Protein AF-A0A9E6MTB0-F1 (afdb_monomer_lite)

Foldseek 3Di:
DPPFDKWAWQDWDAPVLVVVQQVCLQPPFVQVQPVGDDGDWIWTDTVPDHIWIWRWRHWPDDDPFKTWTWTWTQDPNFIWTWIWMDGRRSPRTMIITDGGRD

pLDDT: mean 88.17, std 11.64, range [38.84, 97.88]

Radius of gyration: 12.49 Å; chains: 1; bounding box: 32×24×33 Å

Sequence (102 aa):
METQQTKKIISGDSFSTFVRNANNNQHRTSRGSHKSGEYFVVTVLLEGSHDSFIVPTEITKIEKNSCKFSGWMSIDGHRINVSGQYDRNFENSFVEYVGDAD

Structure (mmCIF, N/CA/C/O backbone):
data_AF-A0A9E6MTB0-F1
#
_entry.id   AF-A0A9E6MTB0-F1
#
loop_
_atom_site.group_PDB
_atom_site.id
_atom_site.type_symbol
_atom_site.label_atom_id
_atom_site.label_alt_id
_atom_site.label_comp_id
_atom_site.label_asym_id
_atom_site.label_entity_id
_atom_site.label_seq_id
_atom_site.pdbx_PDB_ins_code
_atom_site.Cartn_x
_atom_site.Cartn_y
_atom_site.Cartn_z
_atom_site.occupancy
_atom_site.B_iso_or_equiv
_atom_site.auth_seq_id
_atom_site.auth_comp_id
_atom_site.auth_asym_id
_atom_site.auth_atom_id
_atom_site.pdbx_PDB_model_num
ATOM 1 N N . MET A 1 1 ? -10.592 14.680 -17.505 1.00 38.84 1 MET A N 1
ATOM 2 C CA . MET A 1 1 ? -10.757 14.764 -16.041 1.00 38.84 1 MET A CA 1
ATOM 3 C C . MET A 1 1 ? -10.351 13.410 -15.508 1.00 38.84 1 MET A C 1
ATOM 5 O O . MET A 1 1 ? -11.132 12.479 -15.639 1.00 38.84 1 MET A O 1
ATOM 9 N N . GLU A 1 2 ? -9.108 13.261 -15.054 1.00 45.44 2 GLU A N 1
ATOM 10 C CA . GLU A 1 2 ? -8.711 12.049 -14.337 1.00 45.44 2 GLU A CA 1
ATOM 11 C C . GLU A 1 2 ? -9.378 12.096 -12.969 1.00 45.44 2 GLU A C 1
ATOM 13 O O . GLU A 1 2 ? -9.148 12.999 -12.167 1.00 45.44 2 GLU A O 1
ATOM 18 N N . THR A 1 3 ? -10.313 11.182 -12.755 1.00 49.97 3 THR A N 1
ATOM 19 C CA . THR A 1 3 ? -10.994 11.034 -11.478 1.00 49.97 3 THR A CA 1
ATOM 20 C C . THR A 1 3 ? -9.968 10.487 -10.493 1.00 49.97 3 THR A C 1
ATOM 22 O O . THR A 1 3 ? -9.524 9.353 -10.661 1.00 49.97 3 THR A O 1
ATOM 25 N N . GLN A 1 4 ? -9.587 11.270 -9.480 1.00 63.38 4 GLN A N 1
ATOM 26 C CA . GLN A 1 4 ? -8.885 10.739 -8.311 1.00 63.38 4 GLN A CA 1
ATOM 27 C C . GLN A 1 4 ? -9.754 9.624 -7.729 1.00 63.38 4 GLN A C 1
ATOM 29 O O . GLN A 1 4 ? -10.831 9.874 -7.185 1.00 63.38 4 GLN A O 1
ATOM 34 N N . GLN A 1 5 ? -9.339 8.379 -7.938 1.00 82.81 5 GLN A N 1
ATOM 35 C CA . GLN A 1 5 ? -10.055 7.223 -7.432 1.00 82.81 5 GLN A CA 1
ATOM 36 C C . GLN A 1 5 ? -9.421 6.828 -6.101 1.00 82.81 5 GLN A C 1
ATOM 38 O O . GLN A 1 5 ? -8.222 6.569 -6.006 1.00 82.81 5 GLN A O 1
ATOM 43 N N . THR A 1 6 ? -10.242 6.785 -5.059 1.00 89.81 6 THR A N 1
ATOM 44 C CA . THR A 1 6 ? -9.853 6.250 -3.756 1.00 89.81 6 THR A CA 1
ATOM 45 C C . THR A 1 6 ? -10.377 4.824 -3.633 1.00 89.81 6 THR A C 1
ATOM 47 O O . THR A 1 6 ? -11.544 4.563 -3.930 1.00 89.81 6 THR A O 1
ATOM 50 N N . LYS A 1 7 ? -9.535 3.893 -3.182 1.00 92.56 7 LYS A N 1
ATOM 51 C CA . LYS A 1 7 ? -9.929 2.522 -2.842 1.00 92.56 7 LYS A CA 1
ATOM 52 C C . LYS A 1 7 ? -9.569 2.201 -1.402 1.00 92.56 7 LYS A C 1
ATOM 54 O O . LYS A 1 7 ? -8.457 2.475 -0.957 1.00 92.56 7 LYS A O 1
ATOM 59 N N . LYS A 1 8 ? -10.502 1.586 -0.678 1.00 96.00 8 LYS A N 1
ATOM 60 C CA . LYS A 1 8 ? -10.279 1.146 0.698 1.00 96.00 8 LYS A CA 1
ATOM 61 C C . LYS A 1 8 ? -9.353 -0.069 0.725 1.00 96.00 8 LYS A C 1
ATOM 63 O O . LYS A 1 8 ? -9.545 -0.999 -0.055 1.00 96.00 8 LYS A O 1
ATOM 68 N N . ILE A 1 9 ? -8.390 -0.074 1.640 1.00 96.50 9 ILE A N 1
ATOM 69 C CA . ILE A 1 9 ? -7.598 -1.260 1.979 1.00 96.50 9 ILE A CA 1
ATOM 70 C C . ILE A 1 9 ? -8.329 -1.964 3.120 1.00 96.50 9 ILE A C 1
ATOM 72 O O . ILE A 1 9 ? -8.580 -1.351 4.154 1.00 96.50 9 ILE A O 1
ATOM 76 N N . ILE A 1 10 ? -8.677 -3.234 2.934 1.00 96.25 10 ILE A N 1
ATOM 77 C CA . ILE A 1 10 ? -9.456 -4.015 3.911 1.00 96.25 10 ILE A CA 1
ATOM 78 C C . ILE A 1 10 ? -8.631 -5.099 4.612 1.00 96.25 10 ILE A C 1
ATOM 80 O O . ILE A 1 10 ? -9.065 -5.638 5.625 1.00 96.25 10 ILE A O 1
ATOM 84 N N . SER A 1 11 ? -7.452 -5.424 4.080 1.00 96.31 11 SER A N 1
ATOM 85 C CA . SER A 1 11 ? -6.483 -6.350 4.671 1.00 96.31 11 SER A CA 1
ATOM 86 C C . SER A 1 11 ? -5.119 -6.173 3.994 1.00 96.31 11 SER A C 1
ATOM 88 O O . SER A 1 11 ? -5.023 -5.519 2.954 1.00 96.31 11 SER A O 1
ATOM 90 N N . GLY A 1 12 ? -4.068 -6.765 4.551 1.00 95.81 12 GLY A N 1
ATOM 91 C CA . GLY A 1 12 ? -2.722 -6.731 3.990 1.00 95.81 12 GLY A CA 1
ATOM 92 C C . GLY A 1 12 ? -1.656 -7.151 4.993 1.00 95.81 12 GLY A C 1
ATOM 93 O O . GLY A 1 12 ? -1.959 -7.664 6.074 1.00 95.81 12 GLY A O 1
ATOM 94 N N . ASP A 1 13 ? -0.396 -6.898 4.648 1.00 97.50 13 ASP A N 1
ATOM 95 C CA . ASP A 1 13 ? 0.714 -7.104 5.574 1.00 97.50 13 ASP A CA 1
ATOM 96 C C . ASP A 1 13 ? 0.582 -6.216 6.818 1.00 97.50 13 ASP A C 1
ATOM 98 O O . ASP A 1 13 ? -0.039 -5.150 6.813 1.00 97.50 13 ASP A O 1
ATOM 102 N N . SER A 1 14 ? 1.222 -6.630 7.912 1.00 96.94 14 SER A N 1
ATOM 103 C CA . SER A 1 14 ? 1.196 -5.853 9.152 1.00 96.94 14 SER A CA 1
ATOM 104 C C . SER A 1 14 ? 1.738 -4.427 8.962 1.00 96.94 14 SER A C 1
ATOM 106 O O . SER A 1 14 ? 2.667 -4.192 8.185 1.00 96.94 14 SER A O 1
ATOM 108 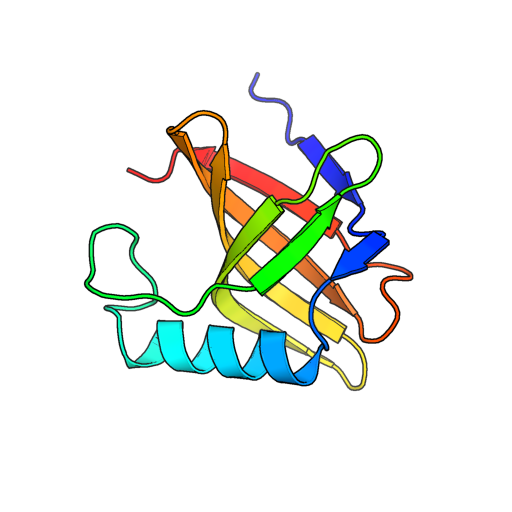N N . PHE A 1 15 ? 1.225 -3.473 9.744 1.00 96.94 15 PHE A N 1
ATOM 109 C CA . PHE A 1 15 ? 1.701 -2.082 9.742 1.00 96.94 15 PHE A CA 1
ATOM 110 C C . PHE A 1 15 ? 3.221 -1.955 9.936 1.00 96.94 15 PHE A C 1
ATOM 112 O O . PHE A 1 15 ? 3.862 -1.121 9.302 1.00 96.94 15 PHE A O 1
ATOM 119 N N . SER A 1 16 ? 3.828 -2.799 10.778 1.00 95.94 16 SER A N 1
ATOM 120 C CA . SER A 1 16 ? 5.282 -2.787 10.980 1.00 95.94 16 SER A CA 1
ATOM 121 C C . SER A 1 16 ? 6.043 -3.248 9.735 1.00 95.94 16 SER A C 1
ATOM 123 O O . SER A 1 16 ? 7.069 -2.652 9.405 1.00 95.94 16 SER A O 1
ATOM 125 N N . THR A 1 17 ? 5.539 -4.257 9.015 1.00 97.31 17 THR A N 1
ATOM 126 C CA . THR A 1 17 ? 6.078 -4.661 7.706 1.00 97.31 17 THR A CA 1
ATOM 127 C C . THR A 1 17 ? 5.979 -3.515 6.707 1.00 97.31 17 THR A C 1
ATOM 129 O O . THR A 1 17 ? 6.973 -3.210 6.050 1.00 97.31 17 THR A O 1
ATOM 132 N N . PHE A 1 18 ? 4.823 -2.845 6.644 1.00 97.12 18 PHE A N 1
ATOM 133 C CA . PHE A 1 18 ? 4.593 -1.724 5.735 1.00 97.12 18 PHE A CA 1
ATOM 134 C C . PHE A 1 18 ? 5.617 -0.602 5.941 1.00 97.12 18 PHE A C 1
ATOM 136 O O . PHE A 1 18 ? 6.358 -0.255 5.021 1.00 97.12 18 PHE A O 1
ATOM 143 N N . VAL A 1 19 ? 5.726 -0.090 7.172 1.00 95.69 19 VAL A N 1
ATOM 144 C CA . VAL A 1 19 ? 6.657 1.000 7.516 1.00 95.69 19 VAL A CA 1
ATOM 145 C C . VAL A 1 19 ? 8.111 0.591 7.271 1.00 95.69 19 VAL A C 1
ATOM 147 O O . VAL A 1 19 ? 8.899 1.375 6.741 1.00 95.69 19 VAL A O 1
ATOM 150 N N . ARG A 1 20 ? 8.487 -0.649 7.616 1.00 95.12 20 ARG A N 1
ATOM 151 C CA . ARG A 1 20 ? 9.846 -1.155 7.382 1.00 95.12 20 ARG A CA 1
ATOM 152 C C . ARG A 1 20 ? 10.187 -1.199 5.893 1.00 95.12 20 ARG A C 1
ATOM 154 O O . ARG A 1 20 ? 11.280 -0.781 5.515 1.00 95.12 20 ARG A O 1
ATOM 161 N N . ASN A 1 21 ? 9.278 -1.703 5.063 1.00 95.69 21 ASN A N 1
ATOM 162 C CA . ASN A 1 21 ? 9.505 -1.814 3.624 1.00 95.69 21 ASN A CA 1
ATOM 163 C C . ASN A 1 21 ? 9.559 -0.429 2.968 1.00 95.69 21 ASN A C 1
ATOM 165 O O . ASN A 1 21 ? 10.455 -0.194 2.162 1.00 95.69 21 ASN A O 1
ATOM 169 N N . ALA A 1 22 ? 8.702 0.506 3.394 1.00 94.31 22 ALA A N 1
ATOM 170 C CA . ALA A 1 22 ? 8.740 1.895 2.942 1.00 94.31 22 ALA A CA 1
ATOM 171 C C . ALA A 1 22 ? 10.102 2.554 3.212 1.00 94.31 22 ALA A C 1
ATOM 173 O O . ALA A 1 22 ? 10.739 3.063 2.291 1.00 94.31 22 ALA A O 1
ATOM 174 N N . ASN A 1 23 ? 10.604 2.454 4.448 1.00 92.38 23 ASN A N 1
ATOM 175 C CA . ASN A 1 23 ? 11.921 2.984 4.814 1.00 92.38 23 ASN A CA 1
ATOM 176 C C . ASN A 1 23 ? 13.051 2.319 4.010 1.00 92.38 23 ASN A C 1
ATOM 178 O O . ASN A 1 23 ? 13.969 2.989 3.536 1.00 92.38 23 ASN A O 1
ATOM 182 N N . ASN A 1 24 ? 12.989 0.996 3.818 1.00 91.81 24 ASN A N 1
ATOM 183 C CA . ASN A 1 24 ? 13.984 0.278 3.022 1.00 91.81 24 ASN A CA 1
ATOM 184 C C . ASN A 1 24 ? 13.997 0.750 1.565 1.00 91.81 24 ASN A C 1
ATOM 186 O O . ASN A 1 24 ? 15.074 1.000 1.032 1.00 91.81 24 ASN A O 1
ATOM 190 N N . ASN A 1 25 ? 12.835 0.903 0.932 1.00 92.88 25 ASN A N 1
ATOM 191 C CA . ASN A 1 25 ? 12.739 1.399 -0.441 1.00 92.88 25 ASN A CA 1
ATOM 192 C C . ASN A 1 25 ? 13.220 2.858 -0.540 1.00 92.88 25 ASN A C 1
ATOM 194 O O . ASN A 1 25 ? 13.957 3.213 -1.463 1.00 92.88 25 ASN A O 1
ATOM 198 N N . GLN A 1 26 ? 12.898 3.694 0.452 1.00 89.19 26 GLN A N 1
ATOM 199 C CA . GLN A 1 26 ? 13.367 5.078 0.501 1.00 89.19 26 GLN A CA 1
ATOM 200 C C . GLN A 1 26 ? 14.903 5.168 0.484 1.00 89.19 26 GLN A C 1
ATOM 202 O O . GLN A 1 26 ? 15.475 5.989 -0.238 1.00 89.19 26 GLN A O 1
ATOM 207 N N . HIS A 1 27 ? 15.575 4.309 1.257 1.00 85.06 27 HIS A N 1
ATOM 208 C CA . HIS A 1 27 ? 17.028 4.344 1.430 1.00 85.06 27 HIS A CA 1
ATOM 209 C C . HIS A 1 27 ? 17.813 3.513 0.409 1.00 85.06 27 HIS A C 1
ATOM 211 O O . HIS A 1 27 ? 18.933 3.886 0.066 1.00 85.06 27 HIS A O 1
ATOM 217 N N . ARG A 1 28 ? 17.273 2.380 -0.056 1.00 80.12 28 ARG A N 1
ATOM 218 C CA . ARG A 1 28 ? 18.029 1.395 -0.851 1.00 80.12 28 ARG A CA 1
ATOM 219 C C . ARG A 1 28 ? 17.831 1.533 -2.354 1.00 80.12 28 ARG A C 1
ATOM 221 O O . ARG A 1 28 ? 18.738 1.183 -3.100 1.00 80.12 28 ARG A O 1
ATOM 228 N N . THR A 1 29 ? 16.680 2.021 -2.809 1.00 68.56 29 THR A N 1
ATOM 229 C CA . THR A 1 29 ? 16.297 1.940 -4.228 1.00 68.56 29 THR A CA 1
ATOM 230 C C . THR A 1 29 ? 16.023 3.321 -4.810 1.00 68.56 29 THR A C 1
ATOM 232 O O . THR A 1 29 ? 14.906 3.576 -5.230 1.00 68.56 29 THR A O 1
ATOM 235 N N . SER A 1 30 ? 16.986 4.252 -4.793 1.00 72.50 30 SER A N 1
ATOM 236 C CA . SER A 1 30 ? 16.802 5.620 -5.332 1.00 72.50 30 SER A CA 1
ATOM 237 C C . SER A 1 30 ? 15.430 6.228 -4.979 1.00 72.50 30 SER A C 1
ATOM 239 O O . SER A 1 30 ? 14.717 6.719 -5.853 1.00 72.50 30 SER A O 1
ATOM 241 N N . ARG A 1 31 ? 15.033 6.121 -3.700 1.00 68.19 31 ARG A N 1
ATOM 242 C CA . ARG A 1 31 ? 13.699 6.486 -3.184 1.00 68.19 31 ARG A CA 1
ATOM 243 C C . ARG A 1 31 ? 12.529 5.683 -3.766 1.00 68.19 31 ARG A C 1
ATOM 245 O O . ARG A 1 31 ? 11.488 6.235 -4.097 1.00 68.19 31 ARG A O 1
ATOM 252 N N . GLY A 1 32 ? 12.700 4.377 -3.911 1.00 68.31 32 GLY A N 1
ATOM 253 C CA . GLY A 1 32 ? 11.668 3.488 -4.438 1.00 68.31 32 GLY A CA 1
ATOM 254 C C . GLY A 1 32 ? 11.290 3.698 -5.906 1.00 68.31 32 GLY A C 1
ATOM 255 O O . GLY A 1 32 ? 10.209 3.265 -6.297 1.00 68.31 32 GLY A O 1
ATOM 256 N N . SER A 1 33 ? 12.134 4.337 -6.726 1.00 71.19 33 SER A N 1
ATOM 257 C CA . SER A 1 33 ? 11.836 4.482 -8.156 1.00 71.19 33 SER A CA 1
ATOM 258 C C . SER A 1 33 ? 11.639 3.106 -8.798 1.00 71.19 33 SER A C 1
ATOM 260 O O . SER A 1 33 ? 12.483 2.221 -8.683 1.00 71.19 33 SER A O 1
ATOM 262 N N . HIS A 1 34 ? 10.548 2.943 -9.538 1.00 69.31 34 HIS A N 1
ATOM 263 C CA . HIS A 1 34 ? 10.211 1.755 -10.328 1.00 69.31 34 HIS A CA 1
ATOM 264 C C . HIS A 1 34 ? 11.275 1.365 -11.373 1.00 69.31 34 HIS A C 1
ATOM 266 O O . HIS A 1 34 ? 11.257 0.245 -11.888 1.00 69.31 34 HIS A O 1
ATOM 272 N N . LYS A 1 35 ? 12.202 2.270 -11.709 1.00 72.38 35 LYS A N 1
ATOM 273 C CA . LYS A 1 35 ? 13.358 2.018 -12.590 1.00 72.38 35 LYS A CA 1
ATOM 274 C C . LYS A 1 35 ? 14.562 1.421 -11.844 1.00 72.38 35 LYS A C 1
ATOM 276 O O . LYS A 1 35 ? 15.578 1.129 -12.468 1.00 72.38 35 LYS A O 1
ATOM 281 N N . SER A 1 36 ? 14.466 1.246 -10.526 1.00 67.94 36 SER A N 1
ATOM 282 C CA . SER A 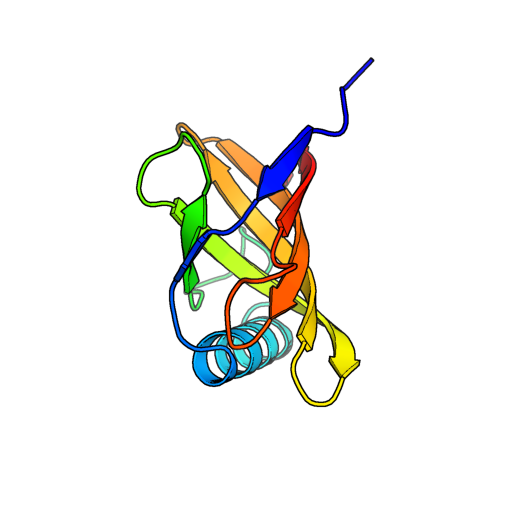1 36 ? 15.595 0.928 -9.649 1.00 67.94 36 SER A CA 1
ATOM 283 C C . SER A 1 36 ? 15.475 -0.465 -9.028 1.00 67.94 36 SER A C 1
ATOM 285 O O . SER A 1 36 ? 14.639 -0.668 -8.157 1.00 67.94 36 SER A O 1
ATOM 287 N N . GLY A 1 37 ? 16.374 -1.377 -9.418 1.00 71.75 37 GLY A N 1
ATOM 288 C CA . GLY A 1 37 ? 16.706 -2.624 -8.708 1.00 71.75 37 GLY A CA 1
ATOM 289 C C . GLY A 1 37 ? 15.540 -3.485 -8.195 1.00 71.75 37 GLY A C 1
ATOM 290 O O . GLY A 1 37 ? 14.446 -3.499 -8.755 1.00 71.75 37 GLY A O 1
ATOM 291 N N . GLU A 1 38 ? 15.816 -4.242 -7.129 1.00 82.69 38 GLU A N 1
ATOM 292 C CA . GLU A 1 38 ? 14.828 -5.034 -6.388 1.00 82.69 38 GLU A CA 1
ATOM 293 C C . GLU A 1 38 ? 14.188 -4.189 -5.281 1.00 82.69 38 GLU A C 1
ATOM 295 O O . GLU A 1 38 ? 14.887 -3.558 -4.486 1.00 82.69 38 GLU A O 1
ATOM 300 N N . TYR A 1 39 ? 12.859 -4.208 -5.208 1.00 88.81 39 TYR A N 1
ATOM 301 C CA . TYR A 1 39 ? 12.053 -3.446 -4.255 1.00 88.81 39 TYR A CA 1
ATOM 302 C C . TYR A 1 39 ? 11.312 -4.366 -3.282 1.00 88.81 39 TYR A C 1
ATOM 304 O O . TYR A 1 39 ? 10.954 -5.499 -3.606 1.00 88.81 39 TYR A O 1
ATOM 312 N N . PHE A 1 40 ? 11.041 -3.855 -2.081 1.00 92.38 40 PHE A N 1
ATOM 313 C CA . PHE A 1 40 ? 10.235 -4.549 -1.081 1.00 92.38 40 PHE A CA 1
ATOM 314 C C . PHE A 1 40 ? 8.762 -4.178 -1.251 1.00 92.38 40 PHE A C 1
ATOM 316 O O . PHE A 1 40 ? 8.375 -3.031 -1.019 1.00 92.38 40 PHE A O 1
ATOM 323 N N . VAL A 1 41 ? 7.943 -5.150 -1.648 1.00 93.50 41 VAL A N 1
ATOM 324 C CA . VAL A 1 41 ? 6.492 -4.981 -1.809 1.00 93.50 41 VAL A CA 1
ATOM 325 C C . VAL A 1 41 ? 5.756 -5.144 -0.476 1.00 93.50 41 VAL A C 1
ATOM 327 O O . VAL A 1 41 ? 6.290 -5.704 0.484 1.00 93.50 41 VAL A O 1
ATOM 330 N N . VAL A 1 42 ? 4.518 -4.667 -0.430 1.00 96.25 42 VAL A N 1
ATOM 331 C CA . VAL A 1 42 ? 3.529 -4.956 0.610 1.00 96.25 42 VAL A CA 1
ATOM 332 C C . VAL A 1 42 ? 2.282 -5.506 -0.068 1.00 96.25 42 VAL A C 1
ATOM 334 O O . VAL A 1 42 ? 1.772 -4.900 -1.012 1.00 96.25 42 VAL A O 1
ATOM 337 N N . THR A 1 43 ? 1.793 -6.643 0.411 1.00 95.62 43 THR A N 1
ATOM 338 C CA . THR A 1 43 ? 0.529 -7.230 -0.042 1.00 95.62 43 THR A CA 1
ATOM 339 C C . THR A 1 43 ? -0.635 -6.494 0.604 1.00 95.62 43 THR A C 1
ATOM 341 O O . THR A 1 43 ? -0.632 -6.266 1.815 1.00 95.62 43 THR A O 1
ATOM 344 N N . VAL A 1 44 ? -1.641 -6.143 -0.192 1.00 95.19 44 VAL A N 1
ATOM 345 C CA . VAL A 1 44 ? -2.885 -5.521 0.266 1.00 95.19 44 VAL A CA 1
ATOM 346 C C . VAL A 1 44 ? -4.088 -6.132 -0.445 1.00 95.19 44 VAL A C 1
ATOM 348 O O . VAL A 1 44 ? -4.015 -6.519 -1.609 1.00 95.19 44 VAL A O 1
ATOM 351 N N . LEU A 1 45 ? -5.223 -6.158 0.242 1.00 94.81 45 LEU A N 1
ATOM 352 C CA . LEU A 1 45 ? -6.523 -6.448 -0.342 1.00 94.81 45 LEU A CA 1
ATOM 353 C C . LEU A 1 45 ? -7.319 -5.148 -0.406 1.00 94.81 45 LEU A C 1
ATOM 355 O O . LEU A 1 45 ? -7.580 -4.522 0.627 1.00 94.81 45 LEU A O 1
ATOM 359 N N . LEU A 1 46 ? -7.694 -4.739 -1.616 1.00 93.94 46 LEU A N 1
ATOM 360 C CA . LEU A 1 46 ? -8.540 -3.569 -1.835 1.00 93.94 46 LEU A CA 1
ATOM 361 C C . LEU A 1 46 ? -10.007 -3.990 -1.922 1.00 93.94 46 LEU A C 1
ATOM 363 O O . LEU A 1 46 ? -10.335 -5.017 -2.516 1.00 93.94 46 LEU A O 1
ATOM 367 N N . GLU A 1 47 ? -10.903 -3.180 -1.367 1.00 93.06 47 GLU A N 1
ATOM 368 C CA . GLU A 1 47 ? -12.344 -3.422 -1.449 1.00 93.06 47 GLU A CA 1
ATOM 369 C C . GLU A 1 47 ? -12.797 -3.566 -2.914 1.00 93.06 47 GLU A C 1
ATOM 371 O O . GLU A 1 47 ? -12.449 -2.759 -3.782 1.00 93.06 47 GLU A O 1
ATOM 376 N N . GLY A 1 48 ? -13.537 -4.641 -3.205 1.00 87.75 48 GLY A N 1
ATOM 377 C CA . GLY A 1 48 ? -14.034 -4.941 -4.552 1.00 87.75 48 GLY A CA 1
ATOM 378 C C . GLY A 1 48 ? -12.956 -5.281 -5.590 1.00 87.75 48 GLY A C 1
ATOM 379 O O . GLY A 1 48 ? -13.256 -5.284 -6.780 1.00 87.75 48 GLY A O 1
ATOM 380 N N . SER A 1 49 ? -11.711 -5.540 -5.177 1.00 84.25 49 SER A N 1
ATOM 381 C CA . SER A 1 49 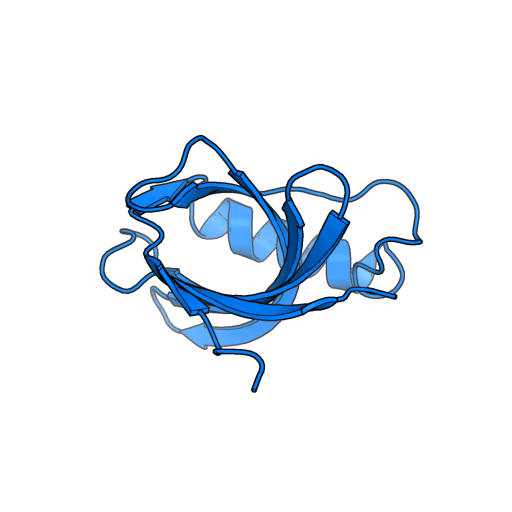? -10.610 -5.955 -6.060 1.00 84.25 49 SER A CA 1
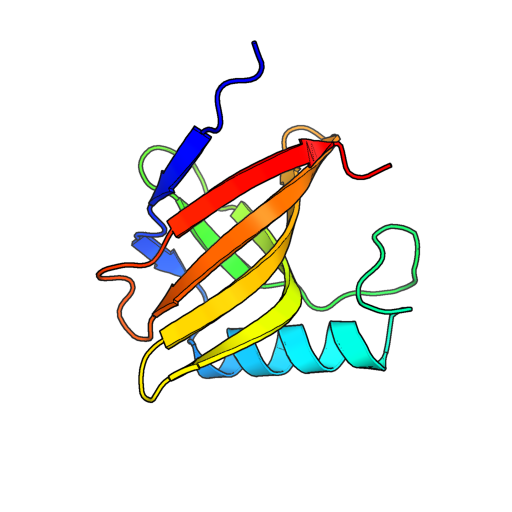ATOM 382 C C . SER A 1 49 ? -9.979 -7.264 -5.563 1.00 84.25 49 SER A C 1
ATOM 384 O O . SER A 1 49 ? -10.299 -7.748 -4.479 1.00 84.25 49 SER A O 1
ATOM 386 N N . HIS A 1 50 ? -9.108 -7.866 -6.370 1.00 79.12 50 HIS A N 1
ATOM 387 C CA . HIS A 1 50 ? -8.292 -9.011 -5.953 1.00 79.12 50 HIS A CA 1
ATOM 388 C C . HIS A 1 50 ? -7.038 -8.556 -5.191 1.00 79.12 50 HIS A C 1
ATOM 390 O O . HIS A 1 50 ? -6.807 -7.355 -5.007 1.00 79.12 50 HIS A O 1
ATOM 396 N N . ASP A 1 51 ? -6.229 -9.525 -4.763 1.00 77.12 51 ASP A N 1
ATOM 397 C CA . ASP A 1 51 ? -4.932 -9.285 -4.136 1.00 77.12 51 ASP A CA 1
ATOM 398 C C . ASP A 1 51 ? -4.087 -8.338 -4.992 1.00 77.12 51 ASP A C 1
ATOM 400 O O . ASP A 1 51 ? -3.928 -8.517 -6.201 1.00 77.12 51 ASP A O 1
ATOM 404 N N . SER A 1 52 ? -3.577 -7.291 -4.355 1.00 87.88 52 SER A N 1
ATOM 405 C CA . SER A 1 52 ? -2.792 -6.242 -4.989 1.00 87.88 52 SER A CA 1
ATOM 406 C C . SER A 1 52 ? -1.503 -6.015 -4.207 1.00 87.88 52 SER A C 1
ATOM 408 O O . SER A 1 52 ? -1.417 -6.303 -3.014 1.00 87.88 52 SER A O 1
ATOM 410 N N . PHE A 1 53 ? -0.490 -5.461 -4.867 1.00 92.69 53 PHE A N 1
ATOM 411 C CA . PHE A 1 53 ? 0.774 -5.118 -4.221 1.00 92.69 53 PHE A CA 1
ATOM 412 C C . PHE A 1 53 ? 1.021 -3.620 -4.304 1.00 92.69 53 PHE A C 1
ATOM 414 O O . PHE A 1 53 ? 0.822 -3.007 -5.355 1.00 92.69 53 PHE A O 1
ATOM 421 N N . ILE A 1 54 ? 1.492 -3.050 -3.201 1.00 94.31 54 ILE A N 1
ATOM 422 C CA . ILE A 1 54 ? 2.002 -1.682 -3.132 1.00 94.31 54 ILE A CA 1
ATOM 423 C C . ILE A 1 54 ? 3.513 -1.757 -2.958 1.00 94.31 54 ILE A C 1
ATOM 425 O O . ILE A 1 54 ? 4.017 -2.535 -2.149 1.00 94.31 54 ILE A O 1
ATOM 429 N N . VAL A 1 55 ? 4.244 -0.915 -3.679 1.00 94.56 55 VAL A N 1
ATOM 430 C CA . VAL A 1 55 ? 5.635 -0.590 -3.362 1.00 94.56 55 VAL A CA 1
ATOM 431 C C . VAL A 1 55 ? 5.626 0.753 -2.643 1.00 94.56 55 VAL A C 1
ATOM 433 O O . VAL A 1 55 ? 5.579 1.788 -3.308 1.00 94.56 55 VAL A O 1
ATOM 436 N N . PRO A 1 56 ? 5.602 0.778 -1.297 1.00 94.94 56 PRO A N 1
ATOM 437 C CA . PRO A 1 56 ? 5.658 2.034 -0.567 1.00 94.94 56 PRO A CA 1
ATOM 438 C C . PRO A 1 56 ? 7.080 2.583 -0.655 1.00 94.94 56 PRO A C 1
ATOM 440 O O . PRO A 1 56 ? 8.047 1.843 -0.467 1.00 94.94 56 PRO A O 1
ATOM 443 N N . THR A 1 57 ? 7.225 3.864 -0.964 1.00 92.94 57 THR A N 1
ATOM 444 C CA . THR A 1 57 ? 8.533 4.470 -1.256 1.00 92.94 57 THR A CA 1
ATOM 445 C C . THR A 1 57 ? 8.903 5.577 -0.283 1.00 92.94 57 THR A C 1
ATOM 447 O O . THR A 1 57 ? 10.085 5.886 -0.132 1.00 92.94 57 THR A O 1
ATOM 450 N N . GLU A 1 58 ? 7.915 6.139 0.407 1.00 92.38 58 GLU A N 1
ATOM 451 C CA . GLU A 1 58 ? 8.108 7.182 1.402 1.00 92.38 58 GLU A CA 1
ATOM 452 C C . GLU A 1 58 ? 6.948 7.196 2.403 1.00 92.38 58 GLU A C 1
ATOM 454 O O . GLU A 1 58 ? 5.784 6.962 2.064 1.00 92.38 58 GLU A O 1
ATOM 459 N N . ILE A 1 59 ? 7.281 7.499 3.658 1.00 94.88 59 ILE A N 1
ATOM 460 C CA . ILE A 1 59 ? 6.310 7.786 4.708 1.00 94.88 59 ILE A CA 1
ATOM 461 C C . ILE A 1 59 ? 6.336 9.287 4.990 1.00 94.88 59 ILE A C 1
ATOM 463 O O . ILE A 1 59 ? 7.311 9.813 5.523 1.00 94.88 59 ILE A O 1
ATOM 467 N N . THR A 1 60 ? 5.250 9.980 4.656 1.00 91.56 60 THR A N 1
ATOM 468 C CA . THR A 1 60 ? 5.147 11.442 4.796 1.00 91.56 60 THR A CA 1
ATOM 469 C C . THR A 1 60 ? 4.683 11.868 6.188 1.00 91.56 60 THR A C 1
ATOM 471 O O . THR A 1 60 ? 4.953 12.987 6.623 1.00 91.56 60 THR A O 1
ATOM 474 N N . LYS A 1 61 ? 3.993 10.980 6.916 1.00 93.19 61 LYS A N 1
ATOM 475 C CA . LYS A 1 61 ? 3.572 11.204 8.306 1.00 93.19 61 LYS A CA 1
ATOM 476 C C . LYS A 1 61 ? 3.450 9.878 9.050 1.00 93.19 61 LYS A C 1
ATOM 478 O O . LYS A 1 61 ? 2.832 8.954 8.530 1.00 93.19 61 LYS A O 1
ATOM 483 N N . ILE A 1 62 ? 3.966 9.806 10.278 1.00 93.31 62 ILE A N 1
ATOM 484 C CA . ILE A 1 62 ? 3.786 8.660 11.183 1.00 93.31 62 ILE A CA 1
ATOM 485 C C . ILE A 1 62 ? 3.011 9.109 12.416 1.00 93.31 62 ILE A C 1
ATOM 487 O O . ILE A 1 62 ? 3.380 10.078 13.076 1.00 93.31 62 ILE A O 1
ATOM 491 N N . GLU A 1 63 ? 1.961 8.367 12.744 1.00 93.69 63 GLU A N 1
ATOM 492 C CA . GLU A 1 63 ? 1.215 8.469 13.992 1.00 93.69 63 GLU A CA 1
ATOM 493 C C . GLU A 1 63 ? 1.282 7.129 14.745 1.00 93.69 63 GLU A C 1
ATOM 495 O O . GLU A 1 63 ? 1.840 6.141 14.267 1.00 93.69 63 GLU A O 1
ATOM 500 N N . LYS A 1 64 ? 0.721 7.072 15.959 1.00 88.88 64 LYS A N 1
ATOM 501 C CA . LYS A 1 64 ? 0.831 5.895 16.842 1.00 88.88 64 LYS A CA 1
ATOM 502 C C . LYS A 1 64 ? 0.361 4.588 16.174 1.00 88.88 64 LYS A C 1
ATOM 504 O O . LYS A 1 64 ? 0.967 3.533 16.390 1.00 88.88 64 LYS A O 1
ATOM 509 N N . ASN A 1 65 ? -0.709 4.669 15.380 1.00 93.06 65 ASN A N 1
ATOM 510 C CA . ASN A 1 65 ? -1.402 3.519 14.790 1.00 93.06 65 ASN A CA 1
ATOM 511 C C . ASN A 1 65 ? -1.607 3.620 13.271 1.00 93.06 65 ASN A C 1
ATOM 513 O O . ASN A 1 65 ? -2.249 2.738 12.702 1.00 93.06 65 ASN A O 1
ATOM 517 N N . SER A 1 66 ? -1.087 4.667 12.636 1.00 96.94 66 SER A N 1
ATOM 518 C CA . SER A 1 66 ? -1.299 4.949 11.220 1.00 96.94 66 SER A CA 1
ATOM 519 C C . SER A 1 66 ? -0.100 5.667 10.615 1.00 96.94 66 SER A C 1
ATOM 521 O O . SER A 1 66 ? 0.741 6.234 11.319 1.00 96.94 66 SER A O 1
ATOM 523 N N . CYS A 1 67 ? -0.006 5.637 9.293 1.00 97.12 67 CYS A N 1
ATOM 524 C CA . CYS A 1 67 ? 0.948 6.437 8.548 1.00 97.12 67 CYS A CA 1
ATOM 525 C C . CYS A 1 67 ? 0.339 6.911 7.232 1.00 97.12 67 CYS A C 1
ATOM 527 O O . CYS A 1 67 ? -0.496 6.222 6.648 1.00 97.12 67 CYS A O 1
ATOM 529 N N . LYS A 1 68 ? 0.773 8.083 6.768 1.00 97.56 68 LYS A N 1
ATOM 530 C CA . LYS A 1 68 ? 0.542 8.530 5.396 1.00 97.56 68 LYS A CA 1
ATOM 531 C C . LYS A 1 68 ? 1.738 8.152 4.545 1.00 97.56 68 LYS A C 1
ATOM 533 O O . LYS A 1 68 ? 2.876 8.331 4.981 1.00 97.56 68 LYS A O 1
ATOM 538 N N . PHE A 1 69 ? 1.476 7.655 3.347 1.00 95.94 69 PHE A N 1
ATOM 53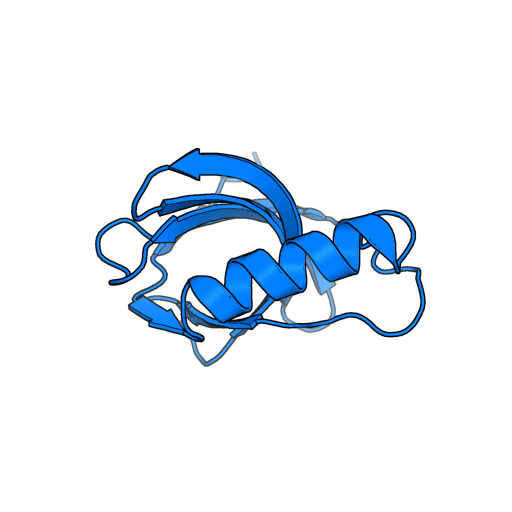9 C CA . PHE A 1 69 ? 2.514 7.139 2.466 1.00 95.94 69 PHE A CA 1
ATOM 540 C C . PHE A 1 69 ? 2.343 7.629 1.031 1.00 95.94 69 PHE A C 1
ATOM 542 O O . PHE A 1 69 ? 1.261 8.059 0.625 1.00 95.94 69 PHE A O 1
ATOM 549 N N . SER A 1 70 ? 3.428 7.524 0.276 1.00 95.12 70 SER A N 1
ATOM 550 C CA . SER A 1 70 ? 3.448 7.540 -1.184 1.00 95.12 70 SER A CA 1
ATO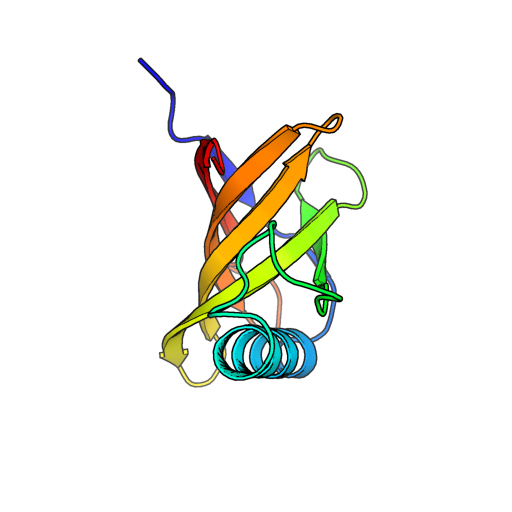M 551 C C . SER A 1 70 ? 4.178 6.295 -1.694 1.00 95.12 70 SER A C 1
ATOM 553 O O . SER A 1 70 ? 4.930 5.633 -0.967 1.00 95.12 70 SER A O 1
ATOM 555 N N . GLY A 1 71 ? 3.890 5.920 -2.934 1.00 93.81 71 GLY A N 1
ATOM 556 C CA . GLY A 1 71 ? 4.454 4.744 -3.570 1.00 93.81 71 GLY A CA 1
ATOM 557 C C . GLY A 1 71 ? 3.903 4.528 -4.967 1.00 93.81 71 GLY A C 1
ATOM 558 O O . GLY A 1 71 ? 3.408 5.455 -5.602 1.00 93.81 71 GLY A O 1
ATOM 559 N N . TRP A 1 72 ? 3.966 3.290 -5.440 1.00 92.94 72 TRP A N 1
ATOM 560 C CA . TRP A 1 72 ? 3.351 2.900 -6.705 1.00 92.94 72 TRP A CA 1
ATOM 561 C C . TRP A 1 72 ? 2.805 1.471 -6.652 1.00 92.94 72 TRP A C 1
ATOM 563 O O . TRP A 1 72 ? 3.172 0.668 -5.792 1.00 92.94 72 TRP A O 1
ATOM 573 N N . MET A 1 73 ? 1.903 1.165 -7.578 1.00 91.94 73 MET A N 1
ATOM 574 C CA . MET A 1 73 ? 1.306 -0.154 -7.789 1.00 91.94 73 MET A CA 1
ATOM 575 C C . MET A 1 73 ? 1.428 -0.549 -9.260 1.00 91.94 73 MET A C 1
ATOM 577 O O . MET A 1 73 ? 1.545 0.316 -10.125 1.00 91.94 73 MET A O 1
ATOM 581 N N . SER A 1 74 ? 1.380 -1.850 -9.546 1.00 87.88 74 SER A N 1
ATOM 582 C CA . SER A 1 74 ? 1.243 -2.367 -10.911 1.00 87.88 74 SER A CA 1
ATOM 583 C C . SER A 1 74 ? -0.195 -2.833 -11.125 1.00 87.88 74 SER A C 1
ATOM 585 O O . SER A 1 74 ? -0.650 -3.729 -10.415 1.00 87.88 74 SER A O 1
ATOM 587 N N . ILE A 1 75 ? -0.905 -2.233 -12.076 1.00 83.38 75 ILE A N 1
ATOM 588 C CA . ILE A 1 75 ? -2.278 -2.577 -12.460 1.00 83.38 75 ILE A CA 1
ATOM 589 C C . ILE A 1 75 ? -2.257 -2.896 -13.951 1.00 83.38 75 ILE A C 1
ATOM 591 O O . ILE A 1 75 ? -1.870 -2.055 -14.754 1.00 83.38 75 ILE A O 1
ATOM 595 N N . ASP A 1 76 ? -2.604 -4.131 -14.314 1.00 82.88 76 ASP A N 1
ATOM 596 C CA . ASP A 1 76 ? -2.624 -4.608 -15.706 1.00 82.88 76 ASP A CA 1
ATOM 597 C C . ASP A 1 76 ? -1.314 -4.351 -16.483 1.00 82.88 76 ASP A C 1
ATOM 599 O O . ASP A 1 76 ? -1.307 -4.104 -17.685 1.00 82.88 76 ASP A O 1
ATOM 603 N N . GLY A 1 77 ? -0.175 -4.402 -15.783 1.00 80.69 77 GLY A N 1
ATOM 604 C CA . GLY A 1 77 ? 1.154 -4.138 -16.351 1.00 80.69 77 GLY A CA 1
ATOM 605 C C . GLY A 1 77 ? 1.543 -2.657 -16.415 1.00 80.69 77 GLY A C 1
ATOM 606 O O . GLY A 1 77 ? 2.695 -2.350 -16.722 1.00 80.69 77 GLY A O 1
ATOM 607 N N . HIS A 1 78 ? 0.630 -1.750 -16.065 1.00 86.06 78 HIS A N 1
ATOM 608 C CA . HIS A 1 78 ? 0.877 -0.317 -15.950 1.00 86.06 78 HIS A CA 1
ATOM 609 C C . HIS A 1 78 ? 1.254 0.058 -14.522 1.00 86.06 78 HIS A C 1
ATOM 611 O O . HIS A 1 78 ? 0.657 -0.411 -13.552 1.00 86.06 78 HIS A O 1
ATOM 617 N N . ARG A 1 79 ? 2.260 0.921 -14.382 1.00 88.69 79 ARG A N 1
ATOM 618 C CA . ARG A 1 79 ? 2.708 1.406 -13.078 1.00 88.69 79 ARG A CA 1
ATOM 619 C C . ARG A 1 79 ? 2.020 2.721 -12.773 1.00 88.69 79 ARG A C 1
ATOM 621 O O . ARG A 1 79 ? 2.121 3.663 -13.550 1.00 88.69 79 ARG A O 1
ATOM 628 N N . ILE A 1 80 ? 1.353 2.769 -11.631 1.00 91.00 80 ILE A N 1
ATOM 629 C CA . ILE A 1 80 ? 0.537 3.902 -11.210 1.00 91.00 80 ILE A CA 1
ATOM 630 C C . ILE A 1 80 ? 1.067 4.383 -9.865 1.00 91.00 80 ILE A C 1
ATOM 632 O O . ILE A 1 80 ? 1.210 3.594 -8.929 1.00 91.00 80 ILE A O 1
ATOM 636 N N . ASN A 1 81 ? 1.370 5.674 -9.773 1.00 92.38 81 ASN A N 1
ATOM 637 C CA . ASN A 1 81 ? 1.715 6.337 -8.528 1.00 92.38 81 ASN A CA 1
ATOM 638 C C . ASN A 1 81 ? 0.500 6.372 -7.606 1.00 92.38 81 ASN A C 1
ATOM 640 O O . ASN A 1 81 ? -0.616 6.711 -8.011 1.00 92.38 81 ASN A O 1
ATOM 644 N N . VAL A 1 82 ? 0.739 6.053 -6.342 1.00 93.94 82 VAL A N 1
ATOM 645 C CA . VAL A 1 82 ? -0.287 6.033 -5.313 1.00 93.94 82 VAL A CA 1
ATOM 646 C C . VAL A 1 82 ? 0.155 6.788 -4.073 1.00 93.94 82 VAL A C 1
ATOM 648 O O . VAL A 1 82 ? 1.336 6.841 -3.729 1.00 93.94 82 VAL A O 1
ATOM 651 N N . SER A 1 83 ? -0.816 7.339 -3.366 1.00 96.06 83 SER A N 1
ATOM 652 C CA . SER A 1 83 ? -0.667 7.827 -2.002 1.00 96.06 83 SER A CA 1
ATOM 653 C C . SER A 1 83 ? -1.741 7.193 -1.126 1.00 96.06 83 SER A C 1
ATOM 655 O O . SER A 1 83 ? -2.598 6.455 -1.611 1.00 96.06 83 SER A O 1
ATOM 657 N N . GLY A 1 84 ? -1.697 7.428 0.180 1.00 96.44 84 GLY A N 1
ATOM 658 C CA . GLY A 1 84 ? -2.786 6.977 1.032 1.00 96.44 84 GLY A CA 1
ATOM 659 C C . GLY A 1 84 ? -2.472 6.984 2.511 1.00 96.44 84 GLY A C 1
ATOM 660 O O . GLY A 1 84 ? -1.520 7.620 2.975 1.00 96.44 84 GLY A O 1
ATOM 661 N N . GLN A 1 85 ? -3.299 6.246 3.243 1.00 97.69 85 GLN A N 1
ATOM 662 C CA . GLN A 1 85 ? -3.132 5.994 4.664 1.00 97.69 85 GLN A CA 1
ATOM 663 C C . GLN A 1 85 ? -3.129 4.489 4.932 1.00 97.69 85 GLN A C 1
ATOM 665 O O . GLN A 1 85 ? -3.930 3.746 4.365 1.00 97.69 85 GLN A O 1
ATOM 670 N N . TYR A 1 86 ? -2.227 4.052 5.806 1.00 97.88 86 TYR A N 1
ATOM 671 C CA . TYR A 1 86 ? -2.113 2.666 6.241 1.00 97.88 86 TYR A CA 1
ATOM 672 C C . TYR A 1 86 ? -2.160 2.597 7.766 1.00 97.88 86 TYR A C 1
ATOM 674 O O . TYR A 1 86 ? -1.308 3.179 8.443 1.00 97.88 86 TYR A O 1
ATOM 682 N N . ASP A 1 87 ? -3.140 1.873 8.295 1.00 96.81 87 ASP A N 1
ATOM 683 C CA . ASP A 1 87 ? -3.443 1.740 9.719 1.00 96.81 87 ASP A CA 1
ATOM 684 C C . ASP A 1 87 ? -3.196 0.302 10.175 1.00 96.81 87 ASP A C 1
ATOM 686 O O . ASP A 1 87 ? -3.340 -0.644 9.405 1.00 96.81 87 ASP A O 1
ATOM 690 N N . ARG A 1 88 ? -2.910 0.109 11.466 1.00 95.50 88 ARG A N 1
ATOM 691 C CA . ARG A 1 88 ? -2.698 -1.230 12.055 1.00 95.50 88 ARG A CA 1
ATOM 692 C C . ARG A 1 88 ? -3.842 -2.221 11.832 1.00 95.50 88 ARG A C 1
ATOM 694 O O . ARG A 1 88 ? -3.570 -3.413 11.734 1.00 95.50 88 ARG A O 1
ATOM 701 N N . ASN A 1 89 ? -5.075 -1.722 11.779 1.00 95.88 89 ASN A N 1
ATOM 702 C CA . ASN A 1 89 ? -6.294 -2.532 11.735 1.00 95.88 89 ASN A CA 1
ATOM 703 C C . ASN A 1 89 ? -7.090 -2.356 10.434 1.00 95.88 89 ASN A C 1
ATOM 705 O O . ASN A 1 89 ? -8.214 -2.837 10.349 1.00 95.88 89 ASN A O 1
ATOM 709 N N . PHE A 1 90 ? -6.565 -1.615 9.454 1.00 96.12 90 PHE A N 1
ATOM 710 C CA . PHE A 1 90 ? -7.263 -1.313 8.195 1.00 96.12 90 PHE A CA 1
ATOM 711 C C . PHE A 1 90 ? -8.568 -0.499 8.314 1.00 96.12 90 PHE A C 1
ATOM 713 O O . PHE A 1 90 ? -9.256 -0.289 7.319 1.00 96.12 90 PHE A O 1
ATOM 720 N N . GLU A 1 91 ? -8.898 0.024 9.500 1.00 95.69 91 GLU A N 1
ATOM 721 C CA . GLU A 1 91 ? -10.147 0.764 9.752 1.00 95.69 91 GLU A CA 1
ATOM 722 C C . GLU A 1 91 ? -10.296 2.000 8.850 1.00 95.69 91 GLU A C 1
ATOM 724 O O . GLU A 1 91 ? -11.357 2.192 8.252 1.00 95.69 91 GLU A O 1
ATOM 729 N N . ASN A 1 92 ? -9.221 2.786 8.689 1.00 95.75 92 ASN A N 1
ATOM 730 C CA . ASN A 1 92 ? -9.191 3.975 7.826 1.00 95.75 92 ASN A CA 1
ATOM 731 C C . ASN A 1 92 ? -8.116 3.874 6.736 1.00 95.75 92 ASN A C 1
ATOM 733 O O . ASN A 1 92 ? -7.607 4.889 6.263 1.00 95.75 92 ASN A O 1
ATOM 737 N N . SER A 1 93 ? -7.728 2.654 6.356 1.00 97.50 93 SER A N 1
ATOM 738 C CA . SER A 1 93 ? -6.699 2.463 5.334 1.00 97.50 93 SER A CA 1
ATOM 739 C C . SER A 1 93 ? -7.265 2.614 3.929 1.00 97.50 93 SER A C 1
ATOM 741 O O . SER A 1 93 ? -8.315 2.059 3.600 1.00 97.50 93 SER A O 1
ATOM 743 N N . PHE A 1 94 ? -6.559 3.354 3.082 1.00 96.81 94 PHE A N 1
ATOM 744 C CA . PHE A 1 94 ? -6.953 3.589 1.698 1.00 96.81 94 PHE A CA 1
ATOM 745 C C . PHE A 1 94 ? -5.746 3.877 0.809 1.00 96.81 94 PHE A C 1
ATOM 747 O O . PHE A 1 94 ? -4.692 4.302 1.283 1.00 96.81 94 PHE A O 1
ATOM 754 N N . VAL A 1 95 ? -5.953 3.678 -0.489 1.00 95.19 95 VAL A N 1
ATOM 755 C CA . VAL A 1 95 ? -5.071 4.091 -1.579 1.00 95.19 95 VAL A CA 1
ATOM 756 C C . VAL A 1 95 ? -5.791 5.148 -2.409 1.00 95.19 95 VAL A C 1
ATOM 758 O O . VAL A 1 95 ? -6.966 4.990 -2.732 1.00 95.19 95 VAL A O 1
ATOM 761 N N . GLU A 1 96 ? -5.088 6.209 -2.769 1.00 94.56 96 GLU A N 1
ATOM 762 C CA . GLU A 1 96 ? -5.495 7.225 -3.729 1.00 94.56 96 GLU A CA 1
ATOM 763 C C . GLU A 1 96 ? -4.581 7.129 -4.955 1.00 94.56 96 GLU A C 1
ATOM 765 O O . GLU A 1 96 ? -3.354 7.159 -4.834 1.00 94.56 96 GLU A O 1
ATOM 770 N N . TYR A 1 97 ? -5.177 6.974 -6.138 1.00 90.12 97 TYR A N 1
ATOM 771 C CA . TYR A 1 97 ? -4.433 6.965 -7.396 1.00 90.12 97 TYR A CA 1
ATOM 772 C C . TYR A 1 97 ? -4.084 8.395 -7.802 1.00 90.12 97 TYR A C 1
ATOM 774 O O . TYR A 1 97 ? -4.969 9.240 -7.943 1.00 90.12 97 TYR A O 1
ATOM 782 N N . VAL A 1 98 ? -2.789 8.654 -7.983 1.00 85.19 98 VAL A N 1
ATOM 783 C CA . VAL A 1 98 ? -2.257 9.996 -8.257 1.00 85.19 98 VAL A CA 1
ATOM 784 C C . VAL A 1 98 ? -2.010 10.212 -9.753 1.00 85.19 98 VAL A C 1
ATOM 786 O O . VAL A 1 98 ? -2.164 11.332 -10.229 1.00 85.19 98 VAL A O 1
ATOM 789 N N . GLY A 1 99 ? -1.647 9.159 -10.491 1.00 83.62 99 GLY A N 1
ATOM 790 C CA . GLY A 1 99 ? -1.379 9.201 -11.934 1.00 83.62 99 GLY A CA 1
ATOM 791 C C . GLY A 1 99 ? -0.345 8.157 -12.357 1.00 83.62 99 GLY A C 1
ATOM 792 O O . GLY A 1 99 ? 0.080 7.340 -11.539 1.00 83.62 99 GLY A O 1
ATOM 793 N N . ASP A 1 100 ? 0.089 8.190 -13.612 1.00 81.44 100 ASP A N 1
ATOM 794 C CA . ASP A 1 100 ? 1.086 7.249 -14.135 1.00 81.44 100 ASP A CA 1
ATOM 795 C C . ASP A 1 100 ? 2.472 7.433 -13.490 1.00 81.44 100 ASP A C 1
ATOM 797 O O . ASP A 1 100 ? 2.876 8.534 -13.104 1.00 81.44 100 ASP A O 1
ATOM 801 N N . ALA A 1 101 ? 3.205 6.327 -13.346 1.00 72.25 101 ALA A N 1
ATOM 802 C CA . ALA A 1 101 ? 4.586 6.304 -12.870 1.00 72.25 101 ALA A CA 1
ATOM 803 C C . ALA A 1 101 ? 5.561 6.167 -14.058 1.00 72.25 101 ALA A C 1
ATOM 805 O O . ALA A 1 101 ? 5.897 5.053 -14.463 1.00 72.25 101 ALA A O 1
ATOM 806 N N . ASP A 1 102 ? 6.005 7.310 -14.599 1.00 64.44 102 ASP A N 1
ATOM 807 C CA . ASP A 1 102 ? 6.925 7.461 -15.753 1.00 64.44 102 ASP A CA 1
ATOM 808 C C . ASP A 1 102 ? 8.268 6.735 -15.635 1.00 64.44 102 ASP A C 1
ATOM 810 O O . ASP A 1 102 ? 9.132 7.135 -14.822 1.00 64.44 102 ASP A O 1
#

Secondary structure (DSSP, 8-state):
-----EEEEEEES-HHHHHHHHHHHHHHTGGG-TTSS----EEEEETTS-EEEEEEEEEEEE-SSEEEEEEEEEETTEEEEEEEEEETTSTT-EEEEEEE--